Protein AF-A0A839E4F5-F1 (afdb_monomer_lite)

Organism: NCBI:txid355930

pLDDT: mean 84.7, std 12.13, range [38.16, 93.81]

Secondary structure (DSSP, 8-state):
--------EEEEEETTEEEEEEEEETTEEEEEETT-SSEEEEESSHHHHHHHHHHHT-TTPPPPEEEE-

Foldseek 3Di:
DPPCPDFKKKFWAAPVGTQWMWTDDPQFIWTGGPVDPDIDDRHNDPVVNQVVNQVVVDPPGDRTDIDID

Radius of gyration: 12.06 Å; chains: 1; bounding box: 26×24×36 Å

Sequence (69 aa):
MSMTTGTQTWVAAGPAGTVGSIHRDGEGFLVRVRVQSEARGPYPTLEAAKRALHAALGPGAERPDFREH

Structure (mmCIF, N/CA/C/O backbone):
data_AF-A0A839E4F5-F1
#
_entry.id   AF-A0A839E4F5-F1
#
loop_
_atom_site.group_PDB
_atom_site.id
_atom_site.type_symbol
_atom_site.label_atom_id
_atom_site.label_alt_id
_atom_site.label_comp_id
_atom_site.label_asym_id
_atom_site.label_entity_id
_atom_site.label_seq_id
_atom_site.pdbx_PDB_ins_code
_atom_site.Cartn_x
_atom_site.Cartn_y
_atom_site.Cartn_z
_atom_site.occupancy
_atom_site.B_iso_or_equiv
_atom_site.auth_seq_id
_atom_site.auth_comp_id
_atom_site.auth_asym_id
_atom_site.auth_atom_id
_atom_site.pdbx_PDB_model_num
ATOM 1 N N . MET A 1 1 ? -12.078 15.404 24.033 1.00 38.16 1 MET A N 1
ATOM 2 C CA . MET A 1 1 ? -11.017 14.382 23.937 1.00 38.16 1 MET A CA 1
ATOM 3 C C . MET A 1 1 ? -10.488 14.422 22.511 1.00 38.16 1 MET A C 1
ATOM 5 O O . MET A 1 1 ? -11.126 13.863 21.630 1.00 38.16 1 MET A O 1
ATOM 9 N N . SER A 1 2 ? -9.418 15.168 22.241 1.00 41.44 2 SER A N 1
ATOM 10 C CA . SER A 1 2 ? -8.808 15.175 20.907 1.00 41.44 2 SER A CA 1
ATOM 11 C C . SER A 1 2 ? -8.042 13.868 20.758 1.00 41.44 2 SER A C 1
ATOM 13 O O . SER A 1 2 ? -6.934 13.741 21.272 1.00 41.44 2 SER A O 1
ATOM 15 N N . MET A 1 3 ? -8.672 12.857 20.158 1.00 48.19 3 MET A N 1
ATOM 16 C CA . MET A 1 3 ? -7.965 11.654 19.735 1.00 48.19 3 MET A CA 1
ATOM 17 C C . MET A 1 3 ? -7.004 12.097 18.636 1.00 48.19 3 MET A C 1
ATOM 19 O O . MET A 1 3 ? -7.396 12.250 17.483 1.00 48.19 3 MET A O 1
ATOM 23 N N . THR A 1 4 ? -5.757 12.384 19.002 1.00 50.69 4 THR A N 1
ATOM 24 C CA . THR A 1 4 ? -4.667 12.508 18.039 1.00 50.69 4 THR A CA 1
ATOM 25 C C . THR A 1 4 ? -4.424 11.108 17.497 1.00 50.69 4 THR A C 1
ATOM 27 O O . THR A 1 4 ? -3.524 10.399 17.943 1.00 50.69 4 THR A O 1
ATOM 30 N N . THR A 1 5 ? -5.290 10.647 16.597 1.00 58.72 5 THR A N 1
ATOM 31 C CA . THR A 1 5 ? -5.057 9.420 15.850 1.00 58.72 5 THR A CA 1
ATOM 32 C C . THR A 1 5 ? -3.868 9.729 14.956 1.00 58.72 5 THR A C 1
ATOM 34 O O . THR A 1 5 ? -4.012 10.415 13.949 1.00 58.72 5 THR A O 1
ATOM 37 N N . GLY A 1 6 ? -2.670 9.366 15.424 1.00 58.41 6 GLY A N 1
ATOM 38 C CA . GLY A 1 6 ? -1.408 9.756 14.808 1.00 58.41 6 GLY A CA 1
ATOM 39 C C . GLY A 1 6 ? -1.441 9.492 13.309 1.00 58.41 6 GLY A C 1
ATOM 40 O O . GLY A 1 6 ? -1.737 8.376 12.877 1.00 58.41 6 GLY A O 1
ATOM 41 N N . THR A 1 7 ? -1.162 10.528 12.522 1.00 71.19 7 THR A N 1
ATOM 42 C CA . THR A 1 7 ? -1.025 10.441 11.068 1.00 71.19 7 THR A CA 1
ATOM 43 C C . THR A 1 7 ? 0.268 9.696 10.747 1.00 71.19 7 THR A C 1
ATOM 45 O O . THR A 1 7 ? 1.283 10.299 10.413 1.00 71.19 7 THR A O 1
ATOM 48 N N . GLN A 1 8 ? 0.258 8.379 10.930 1.00 87.50 8 GLN A N 1
ATOM 49 C CA . GLN A 1 8 ? 1.392 7.506 10.648 1.00 87.50 8 GLN A CA 1
ATOM 50 C C . GLN A 1 8 ? 1.437 7.251 9.145 1.00 87.50 8 GLN A C 1
ATOM 52 O O . GLN A 1 8 ? 0.408 6.951 8.531 1.00 87.50 8 GLN A O 1
ATOM 57 N N . THR A 1 9 ? 2.610 7.415 8.541 1.00 90.56 9 THR A N 1
ATOM 58 C CA . THR A 1 9 ? 2.789 7.232 7.101 1.00 90.56 9 THR A CA 1
ATOM 59 C C . THR A 1 9 ? 3.882 6.204 6.847 1.00 90.56 9 THR A C 1
ATOM 61 O O . THR A 1 9 ? 4.928 6.215 7.483 1.00 90.56 9 THR A O 1
ATOM 64 N N . TRP A 1 10 ? 3.655 5.314 5.885 1.00 93.69 10 TRP A N 1
ATOM 65 C CA . TRP A 1 10 ? 4.658 4.374 5.399 1.00 93.69 10 TRP A CA 1
ATOM 66 C C . TRP A 1 10 ? 4.973 4.687 3.948 1.00 93.69 10 TRP A C 1
ATOM 68 O O . TRP A 1 10 ? 4.090 4.687 3.095 1.00 93.69 10 TRP A O 1
ATOM 78 N N . VAL A 1 11 ? 6.238 4.931 3.650 1.00 92.81 11 VAL A N 1
ATOM 79 C CA . VAL A 1 11 ? 6.727 5.164 2.296 1.00 92.81 11 VAL A CA 1
ATOM 80 C C . VAL A 1 11 ? 7.118 3.826 1.683 1.00 92.81 11 VAL A C 1
ATOM 82 O O . VAL A 1 11 ? 7.884 3.073 2.279 1.00 92.81 11 VAL A O 1
ATOM 85 N N . ALA A 1 12 ? 6.596 3.534 0.494 1.00 92.69 12 ALA A N 1
ATOM 86 C CA . ALA A 1 12 ? 6.984 2.378 -0.301 1.00 92.69 12 ALA A CA 1
ATOM 87 C C . ALA A 1 12 ? 8.121 2.773 -1.253 1.00 92.69 12 ALA A C 1
ATOM 89 O O . ALA A 1 12 ? 7.913 3.532 -2.206 1.00 92.69 12 ALA A O 1
ATOM 90 N N . ALA A 1 13 ? 9.319 2.258 -0.992 1.00 90.50 13 ALA A N 1
ATOM 91 C CA . ALA A 1 13 ? 10.508 2.441 -1.810 1.00 90.50 13 ALA A CA 1
ATOM 92 C C . ALA A 1 13 ? 10.743 1.196 -2.675 1.00 90.50 13 ALA A C 1
ATOM 94 O O . ALA A 1 13 ? 10.849 0.086 -2.162 1.00 90.50 13 ALA A O 1
ATOM 95 N N . GLY A 1 14 ? 10.799 1.383 -3.990 1.00 87.38 14 GLY A N 1
ATOM 96 C CA . GLY A 1 14 ? 11.249 0.370 -4.940 1.00 87.38 14 GLY A CA 1
ATOM 97 C C . GLY A 1 14 ? 12.686 0.633 -5.413 1.00 87.38 14 GLY A C 1
ATOM 98 O O . GLY A 1 14 ? 13.293 1.632 -5.016 1.00 87.38 14 GLY A O 1
ATOM 99 N N . PRO A 1 15 ? 13.214 -0.202 -6.326 1.00 78.81 15 PRO A N 1
ATOM 100 C CA . PRO A 1 15 ? 14.596 -0.106 -6.813 1.00 78.81 15 PRO A CA 1
ATOM 101 C C . PRO A 1 15 ? 14.948 1.253 -7.435 1.00 78.81 15 PRO A C 1
ATOM 103 O O . PRO A 1 15 ? 16.074 1.725 -7.323 1.00 78.81 15 PRO A O 1
ATOM 106 N N . ALA A 1 16 ? 13.969 1.902 -8.074 1.00 81.56 16 ALA A N 1
ATOM 107 C CA . ALA A 1 16 ? 14.117 3.208 -8.719 1.00 81.56 16 ALA A CA 1
ATOM 108 C C . ALA A 1 16 ? 13.715 4.397 -7.817 1.00 81.56 16 ALA A C 1
ATOM 110 O O .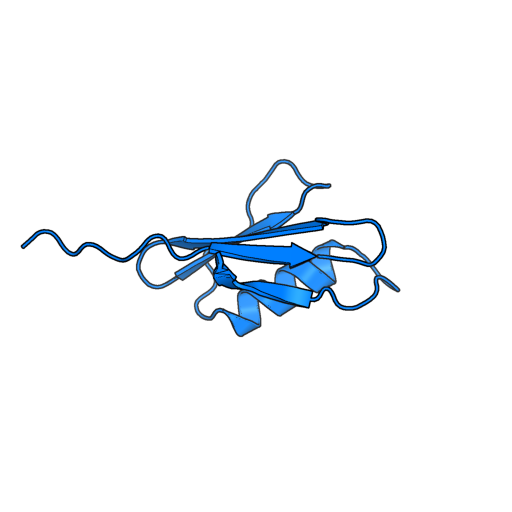 ALA A 1 16 ? 13.679 5.538 -8.278 1.00 81.56 16 ALA A O 1
ATOM 111 N N . GLY A 1 17 ? 13.381 4.150 -6.545 1.00 85.81 17 GLY A N 1
ATOM 112 C CA . GLY A 1 17 ? 12.937 5.161 -5.583 1.00 85.81 17 GLY A CA 1
ATOM 113 C C . GLY A 1 17 ? 11.484 4.986 -5.138 1.00 85.81 17 GLY A C 1
ATOM 114 O O . GLY A 1 17 ? 10.904 3.907 -5.238 1.00 85.81 17 GLY A O 1
ATOM 115 N N . THR A 1 18 ? 10.881 6.050 -4.605 1.00 90.19 18 THR A N 1
ATOM 116 C CA . THR A 1 18 ? 9.531 5.991 -4.025 1.00 90.19 18 THR A CA 1
ATOM 117 C C . THR A 1 18 ? 8.463 5.690 -5.075 1.00 90.19 18 THR A C 1
ATOM 119 O O . THR A 1 18 ? 8.235 6.483 -5.997 1.00 90.19 18 THR A O 1
ATOM 122 N N . VAL A 1 19 ? 7.768 4.568 -4.884 1.00 91.25 19 VAL A N 1
ATOM 123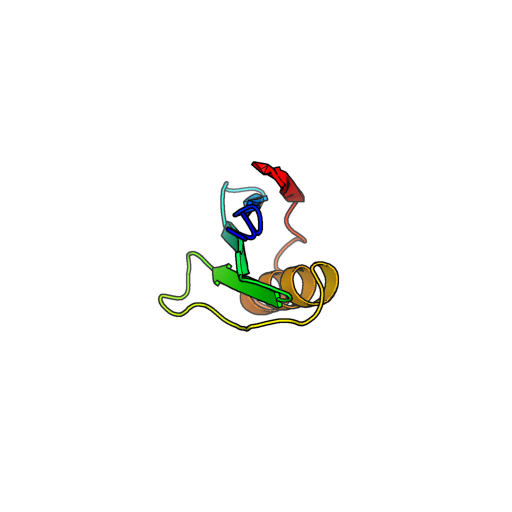 C CA . VAL A 1 19 ? 6.687 4.075 -5.751 1.00 91.25 19 VAL A CA 1
ATOM 124 C C . VAL A 1 19 ? 5.292 4.368 -5.185 1.00 91.25 19 VAL A C 1
ATOM 126 O O . VAL A 1 19 ? 4.312 4.390 -5.931 1.00 91.25 19 VAL A O 1
ATOM 129 N N . GLY A 1 20 ? 5.186 4.667 -3.888 1.00 91.88 20 GLY A N 1
ATOM 130 C CA . GLY A 1 20 ? 3.934 5.081 -3.258 1.00 91.88 20 GLY A CA 1
ATOM 131 C C . GLY A 1 20 ? 4.063 5.337 -1.759 1.00 91.88 20 GLY A C 1
ATOM 132 O O . GLY A 1 20 ? 5.157 5.296 -1.197 1.00 91.88 20 GLY A O 1
ATOM 133 N N . SER A 1 21 ? 2.932 5.592 -1.114 1.00 92.88 21 SER A N 1
ATOM 134 C CA . SER A 1 21 ? 2.809 5.793 0.326 1.00 92.88 21 SER A CA 1
ATOM 135 C C . SER A 1 21 ? 1.518 5.174 0.862 1.00 92.88 21 SER A C 1
ATOM 137 O O . SER A 1 21 ? 0.540 4.988 0.139 1.00 92.88 21 SER A O 1
ATOM 139 N N . ILE A 1 22 ? 1.516 4.844 2.146 1.00 93.62 22 ILE A N 1
ATOM 140 C CA . ILE A 1 22 ? 0.351 4.402 2.904 1.00 93.62 22 ILE A CA 1
ATOM 141 C C . ILE A 1 22 ? 0.168 5.393 4.043 1.00 93.62 22 ILE A C 1
ATOM 143 O O . ILE A 1 22 ? 1.115 5.655 4.774 1.00 93.62 22 ILE A O 1
ATOM 147 N N . HIS A 1 23 ? -1.031 5.927 4.204 1.00 91.00 23 HIS A N 1
ATOM 148 C CA . HIS A 1 23 ? -1.379 6.854 5.270 1.00 91.00 23 HIS A CA 1
ATOM 149 C C . HIS A 1 23 ? -2.367 6.178 6.210 1.00 91.00 23 HIS A C 1
ATOM 151 O O . HIS A 1 23 ? -3.327 5.558 5.752 1.00 91.00 23 HIS A O 1
ATOM 157 N N . ARG A 1 24 ? -2.149 6.291 7.517 1.00 88.94 24 ARG A N 1
ATOM 158 C CA . ARG A 1 24 ? -3.156 5.919 8.506 1.00 88.94 24 ARG A CA 1
ATOM 159 C C . ARG A 1 24 ? -4.264 6.965 8.501 1.00 88.94 24 ARG A C 1
ATOM 161 O O . ARG A 1 24 ? -3.984 8.151 8.662 1.00 88.94 24 ARG A O 1
ATOM 168 N N . ASP A 1 25 ? -5.497 6.509 8.343 1.00 86.94 25 ASP A N 1
ATOM 169 C CA . ASP A 1 25 ? -6.692 7.344 8.367 1.00 86.94 25 ASP A CA 1
ATOM 170 C C . ASP A 1 25 ? -7.694 6.746 9.358 1.00 86.94 25 ASP A C 1
ATOM 172 O O . ASP A 1 25 ? -8.340 5.731 9.089 1.00 86.94 25 ASP A O 1
ATOM 176 N N . GLY A 1 26 ? -7.745 7.320 10.563 1.00 86.00 26 GLY A N 1
ATOM 177 C CA . GLY A 1 26 ? -8.548 6.786 11.661 1.00 86.00 26 GLY A CA 1
ATOM 178 C C . GLY A 1 26 ? -8.143 5.355 12.046 1.00 86.00 26 GLY A C 1
ATOM 179 O O . GLY A 1 26 ? -7.013 5.093 12.477 1.00 86.00 26 GLY A O 1
ATOM 180 N N . GLU A 1 27 ? -9.087 4.427 11.892 1.00 84.69 27 GLU A N 1
ATOM 181 C CA . GLU A 1 27 ? -8.891 2.990 12.134 1.00 84.69 27 GLU A CA 1
ATOM 182 C C . GLU A 1 27 ? -8.380 2.230 10.899 1.00 84.69 27 GLU A C 1
ATOM 184 O O . GLU A 1 27 ? -8.066 1.045 10.992 1.00 84.69 27 GLU A O 1
ATOM 189 N N . GLY A 1 28 ? -8.280 2.899 9.748 1.00 90.25 28 GLY A N 1
ATOM 190 C CA . GLY A 1 28 ? -7.905 2.297 8.476 1.00 90.25 28 GLY A CA 1
ATOM 191 C C . GLY A 1 28 ? -6.621 2.855 7.866 1.00 90.25 28 GLY A C 1
ATOM 192 O O . GLY A 1 28 ? -5.878 3.640 8.461 1.00 90.25 28 GLY A O 1
ATOM 193 N N . PHE A 1 29 ? -6.360 2.414 6.637 1.00 92.06 29 PHE A N 1
ATOM 194 C CA . PHE A 1 29 ? -5.162 2.748 5.874 1.00 92.06 29 PHE A CA 1
ATOM 195 C C . PHE A 1 29 ? -5.519 3.128 4.436 1.00 92.06 29 PHE A C 1
ATOM 197 O O . PHE A 1 29 ? -6.182 2.367 3.731 1.00 92.06 29 PHE A O 1
ATOM 204 N N . LEU A 1 30 ? -5.039 4.276 3.971 1.00 92.69 30 LEU A N 1
ATOM 205 C CA . LEU A 1 30 ? -5.184 4.753 2.600 1.00 92.69 30 LEU A CA 1
ATOM 206 C C . LEU A 1 30 ? -3.875 4.557 1.842 1.00 92.69 30 LEU A C 1
ATOM 208 O O . LEU A 1 30 ? -2.814 4.976 2.288 1.00 92.69 30 LEU A O 1
ATOM 212 N N . VAL A 1 31 ? -3.945 3.936 0.674 1.00 93.19 31 VAL A N 1
ATOM 213 C CA . VAL A 1 31 ? -2.805 3.677 -0.208 1.00 93.19 31 VAL A CA 1
ATOM 214 C C . VAL A 1 31 ? -2.788 4.716 -1.314 1.00 93.19 31 VAL A C 1
ATOM 216 O O . VAL A 1 31 ? -3.755 4.833 -2.056 1.00 93.19 31 VAL A O 1
ATOM 219 N N . ARG A 1 32 ? -1.677 5.416 -1.505 1.00 91.44 32 ARG A N 1
ATOM 220 C CA . ARG A 1 32 ? -1.462 6.304 -2.647 1.00 91.44 32 ARG A CA 1
ATOM 221 C C . ARG A 1 32 ? -0.283 5.789 -3.460 1.00 91.44 32 ARG A C 1
ATOM 223 O O . ARG A 1 32 ? 0.833 5.688 -2.963 1.00 91.44 32 ARG A O 1
ATOM 230 N N . VAL A 1 33 ? -0.524 5.449 -4.719 1.00 89.75 33 VAL A N 1
ATOM 231 C CA . VAL A 1 33 ? 0.523 4.949 -5.619 1.00 89.75 33 VAL A CA 1
ATOM 232 C C . VAL A 1 33 ?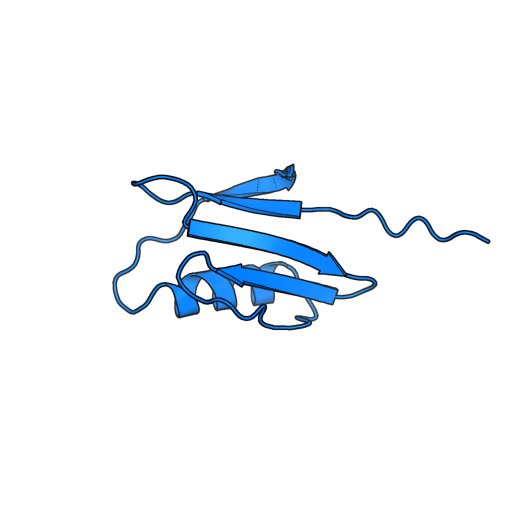 0.944 6.082 -6.531 1.00 89.75 33 VAL A C 1
ATOM 234 O O . VAL A 1 33 ? 0.092 6.771 -7.065 1.00 89.75 33 VAL A O 1
ATOM 237 N N . ARG A 1 34 ? 2.242 6.284 -6.758 1.00 84.88 34 ARG A N 1
ATOM 238 C CA . ARG A 1 34 ? 2.715 7.429 -7.552 1.00 84.88 34 ARG A CA 1
ATOM 239 C C . ARG A 1 34 ? 2.176 7.436 -8.986 1.00 84.88 34 ARG A C 1
ATOM 241 O O . ARG A 1 34 ? 1.949 8.500 -9.549 1.00 84.88 34 ARG A O 1
ATOM 248 N N . VAL A 1 35 ? 1.978 6.252 -9.562 1.00 78.31 35 VAL A N 1
ATOM 249 C CA . VAL A 1 35 ? 1.458 6.080 -10.928 1.00 78.31 35 VAL A CA 1
ATOM 250 C C . VAL A 1 35 ? -0.066 6.233 -11.027 1.00 78.31 35 VAL A C 1
ATOM 252 O O . VAL A 1 35 ? -0.599 6.218 -12.130 1.00 78.31 35 VAL A O 1
ATOM 255 N N . GLN A 1 36 ? -0.778 6.377 -9.903 1.00 79.62 36 GLN A N 1
ATOM 256 C CA . GLN A 1 36 ? -2.232 6.541 -9.862 1.00 79.62 36 GLN A CA 1
ATOM 257 C C . GLN A 1 36 ? -2.602 7.803 -9.084 1.00 79.62 36 GLN A C 1
ATOM 259 O O . GLN A 1 36 ? -2.174 8.008 -7.954 1.00 79.62 36 GLN A O 1
ATOM 264 N N . SER A 1 37 ? -3.432 8.656 -9.676 1.00 76.06 37 SER A N 1
ATOM 265 C CA . SER A 1 37 ? -3.845 9.905 -9.026 1.00 76.06 37 SER A CA 1
ATOM 266 C C . SER A 1 37 ? -4.781 9.676 -7.831 1.00 76.06 37 SER A C 1
ATOM 268 O O . SER A 1 37 ? -4.795 10.484 -6.903 1.00 76.06 37 SER A O 1
ATOM 270 N N . GLU A 1 38 ? -5.533 8.572 -7.822 1.00 83.06 38 GLU A N 1
ATOM 271 C CA . GLU A 1 38 ? -6.466 8.228 -6.747 1.00 83.06 38 GLU A CA 1
ATOM 272 C C . GLU A 1 38 ? -5.821 7.414 -5.621 1.00 83.06 38 GLU A C 1
ATOM 274 O O . GLU A 1 38 ? -5.034 6.487 -5.841 1.00 83.06 38 GLU A O 1
ATOM 279 N N . ALA A 1 39 ? -6.206 7.749 -4.387 1.00 83.31 39 ALA A N 1
ATOM 280 C CA . ALA A 1 39 ? -5.907 6.928 -3.224 1.00 83.31 39 ALA A CA 1
ATOM 281 C C . ALA A 1 39 ? -6.881 5.740 -3.159 1.00 83.31 39 ALA A C 1
ATOM 283 O O . ALA A 1 39 ? -8.078 5.892 -3.376 1.00 83.31 39 ALA A O 1
ATOM 284 N N . ARG A 1 40 ? -6.369 4.554 -2.835 1.00 89.31 40 ARG A N 1
ATOM 285 C CA . ARG A 1 40 ? -7.141 3.321 -2.655 1.00 89.31 40 ARG A CA 1
ATOM 286 C C . ARG A 1 40 ? -7.359 3.053 -1.166 1.00 89.31 40 ARG A C 1
ATOM 288 O O . ARG A 1 40 ? -6.423 3.199 -0.382 1.00 89.31 40 ARG A O 1
ATOM 295 N N . GLY A 1 41 ? -8.543 2.582 -0.788 1.00 88.25 41 GLY A N 1
ATOM 296 C CA . GLY A 1 41 ? -8.887 2.237 0.596 1.00 88.25 41 GLY A CA 1
ATOM 297 C C . GLY A 1 41 ? -10.234 2.833 1.030 1.00 88.25 41 GLY A C 1
ATOM 298 O O . GLY A 1 41 ? -11.010 3.224 0.158 1.00 88.25 41 GLY A O 1
ATOM 299 N N . PRO A 1 42 ? -10.509 2.907 2.349 1.00 90.81 42 PRO A N 1
ATOM 300 C CA . PRO A 1 42 ? -9.628 2.516 3.454 1.00 90.81 42 PRO A CA 1
ATOM 301 C C . PRO A 1 42 ? -9.503 0.995 3.604 1.00 90.81 42 PRO A C 1
ATOM 303 O O . PRO A 1 42 ? -10.478 0.251 3.533 1.00 90.81 42 PRO A O 1
ATOM 306 N N . TYR A 1 43 ? -8.279 0.525 3.825 1.00 91.88 43 TYR A N 1
ATOM 307 C CA . TYR A 1 43 ? -7.994 -0.862 4.178 1.00 91.88 43 TYR A CA 1
ATOM 308 C C . TYR A 1 43 ? -8.054 -1.039 5.697 1.00 91.88 43 TYR A C 1
ATOM 310 O O . TYR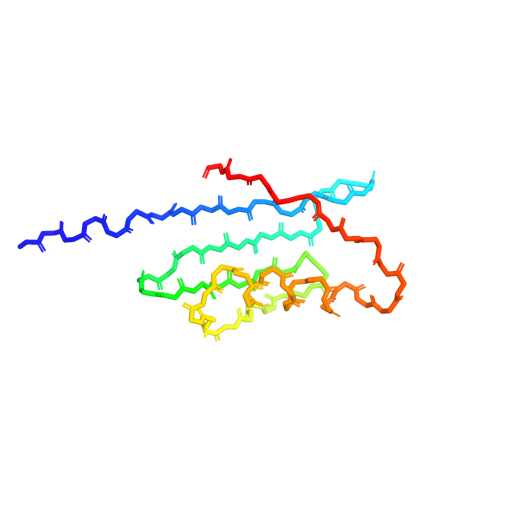 A 1 43 ? -7.590 -0.159 6.418 1.00 91.88 43 TYR A O 1
ATOM 318 N N . PRO A 1 44 ? -8.553 -2.182 6.197 1.00 90.81 44 PRO A N 1
ATOM 319 C CA . PRO A 1 44 ? -8.682 -2.420 7.635 1.00 90.81 44 PRO A CA 1
ATOM 320 C C . PRO A 1 44 ? -7.340 -2.704 8.325 1.00 90.81 44 PRO A C 1
ATOM 322 O O . PRO A 1 44 ? -7.237 -2.607 9.542 1.00 90.81 44 PRO A O 1
ATOM 325 N N . THR A 1 45 ? -6.302 -3.091 7.574 1.00 91.88 45 THR A N 1
ATOM 326 C CA . THR A 1 45 ? -4.979 -3.410 8.126 1.00 91.88 45 THR A CA 1
ATOM 327 C C . THR A 1 45 ? -3.855 -2.886 7.241 1.00 91.88 45 THR A C 1
ATOM 329 O O . THR A 1 45 ? -3.988 -2.800 6.015 1.00 91.88 45 THR A O 1
ATOM 332 N N . LEU A 1 46 ? -2.708 -2.601 7.863 1.00 90.56 46 LEU A N 1
ATOM 333 C CA . LEU A 1 46 ? -1.500 -2.177 7.159 1.00 90.56 46 LEU A CA 1
ATOM 334 C C . LEU A 1 46 ? -1.041 -3.228 6.138 1.00 90.56 46 LEU A C 1
ATOM 336 O O . LEU A 1 46 ? -0.638 -2.885 5.032 1.00 90.56 46 LEU A O 1
ATOM 340 N N . GLU A 1 47 ? -1.130 -4.516 6.470 1.00 92.56 47 GLU A N 1
ATOM 341 C CA . GLU A 1 47 ? -0.733 -5.595 5.558 1.00 92.56 47 GLU A CA 1
ATOM 342 C C . GLU A 1 47 ? -1.638 -5.674 4.318 1.00 92.56 47 GLU A C 1
ATOM 344 O O . GLU A 1 47 ? -1.138 -5.889 3.211 1.00 92.56 47 GLU A O 1
ATOM 349 N N . ALA A 1 48 ? -2.949 -5.441 4.467 1.00 93.81 48 ALA A N 1
ATOM 350 C CA . ALA A 1 48 ? -3.860 -5.337 3.327 1.00 93.81 48 ALA A CA 1
ATOM 351 C C . ALA A 1 48 ? -3.501 -4.136 2.438 1.00 93.81 48 ALA A C 1
ATOM 353 O O . ALA A 1 48 ? -3.425 -4.278 1.217 1.00 93.81 48 ALA A O 1
ATOM 354 N N . ALA A 1 49 ? -3.184 -2.991 3.049 1.00 93.44 49 ALA A N 1
ATOM 355 C CA . ALA A 1 49 ? -2.724 -1.805 2.333 1.00 93.44 49 ALA A CA 1
ATOM 356 C C . ALA A 1 49 ? -1.403 -2.050 1.576 1.00 93.44 49 ALA A C 1
ATOM 358 O O . ALA A 1 49 ? -1.299 -1.713 0.398 1.00 93.44 49 ALA A O 1
ATOM 359 N N . LYS A 1 50 ? -0.412 -2.706 2.196 1.00 92.38 50 LYS A N 1
ATOM 360 C CA . LYS A 1 50 ? 0.865 -3.065 1.546 1.00 92.38 50 LYS A CA 1
ATOM 361 C C . LYS A 1 50 ? 0.663 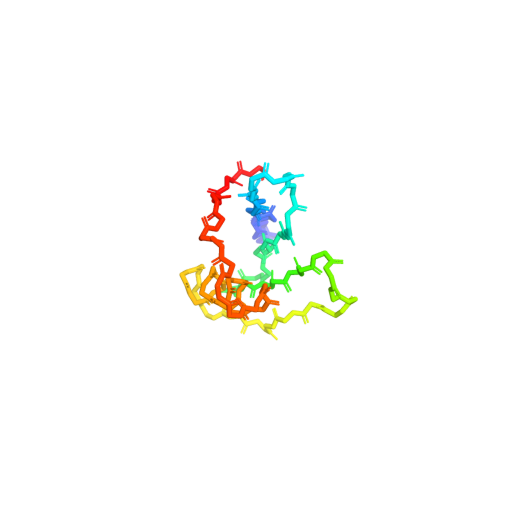-3.986 0.345 1.00 92.38 50 LYS A C 1
ATOM 363 O O . LYS A 1 50 ? 1.238 -3.746 -0.716 1.00 92.38 50 LYS A O 1
ATOM 368 N N . ARG A 1 51 ? -0.174 -5.020 0.490 1.00 92.06 51 ARG A N 1
ATOM 369 C CA . ARG A 1 51 ? -0.519 -5.934 -0.612 1.00 92.06 51 ARG A CA 1
ATOM 370 C C . ARG A 1 51 ? -1.225 -5.202 -1.747 1.00 92.06 51 ARG A C 1
ATOM 372 O O . ARG A 1 51 ? -0.886 -5.423 -2.905 1.00 92.06 51 ARG A O 1
ATOM 379 N N . ALA A 1 52 ? -2.165 -4.316 -1.425 1.00 91.81 52 ALA A N 1
ATOM 380 C CA . ALA A 1 52 ? -2.859 -3.514 -2.422 1.00 91.81 52 ALA A CA 1
ATOM 381 C C . ALA A 1 52 ? -1.918 -2.548 -3.155 1.00 91.81 52 ALA A C 1
ATOM 383 O O . ALA A 1 52 ? -2.032 -2.408 -4.371 1.00 91.81 52 ALA A O 1
ATOM 384 N N . LEU A 1 53 ? -0.971 -1.924 -2.442 1.00 91.06 53 LEU A N 1
ATOM 385 C CA . LEU A 1 53 ? 0.062 -1.085 -3.048 1.00 91.06 53 LEU A CA 1
ATOM 386 C C . LEU A 1 53 ? 0.908 -1.904 -4.023 1.00 91.06 53 LEU A C 1
ATOM 388 O O . LEU A 1 53 ? 1.063 -1.494 -5.166 1.00 91.06 53 LEU A O 1
ATOM 392 N N . HIS A 1 54 ? 1.398 -3.075 -3.607 1.00 89.81 54 HIS A N 1
ATOM 393 C CA . HIS A 1 54 ? 2.200 -3.950 -4.467 1.00 89.81 54 HIS A CA 1
ATOM 394 C C . HIS A 1 54 ? 1.423 -4.421 -5.702 1.00 89.81 54 HIS A C 1
ATOM 396 O O . HIS A 1 54 ? 1.921 -4.291 -6.815 1.00 89.81 54 HIS A O 1
ATOM 402 N N . ALA A 1 55 ? 0.175 -4.868 -5.537 1.00 89.62 55 ALA A N 1
ATOM 403 C CA . ALA A 1 55 ? -0.683 -5.263 -6.656 1.00 89.62 55 ALA A CA 1
ATOM 404 C C . ALA A 1 55 ? -0.928 -4.110 -7.647 1.00 89.62 55 ALA A C 1
ATOM 406 O O . ALA A 1 55 ? -1.007 -4.326 -8.855 1.00 89.62 55 ALA A O 1
ATOM 407 N N . ALA A 1 56 ? -1.014 -2.877 -7.145 1.00 88.75 56 ALA A N 1
ATOM 408 C CA . ALA A 1 56 ? -1.203 -1.676 -7.946 1.00 88.75 56 ALA A CA 1
ATOM 409 C C . ALA A 1 56 ? 0.049 -1.236 -8.732 1.00 88.75 56 ALA A C 1
ATOM 411 O O . ALA A 1 56 ? -0.092 -0.431 -9.653 1.00 88.75 56 ALA A O 1
ATOM 412 N N . LEU A 1 57 ? 1.242 -1.754 -8.407 1.00 86.62 57 LEU A N 1
ATOM 413 C CA . LEU A 1 57 ? 2.463 -1.553 -9.204 1.00 86.62 57 LEU A CA 1
ATOM 414 C C . LEU A 1 57 ? 2.477 -2.401 -10.484 1.00 86.62 57 LEU A C 1
ATOM 416 O O . LEU A 1 57 ? 3.222 -2.090 -11.409 1.00 86.62 57 LEU A O 1
ATOM 420 N N . GLY A 1 58 ? 1.636 -3.433 -10.553 1.00 84.88 58 GLY A N 1
ATOM 421 C CA . GLY A 1 58 ? 1.498 -4.302 -11.714 1.00 84.88 58 GLY A CA 1
ATOM 422 C C . GLY A 1 58 ? 2.245 -5.637 -11.595 1.00 84.88 58 GLY A C 1
ATOM 423 O O . GLY A 1 58 ? 3.036 -5.858 -10.672 1.00 84.88 58 GLY A O 1
ATOM 424 N N . PRO A 1 59 ? 1.966 -6.571 -12.519 1.00 81.25 59 PRO A N 1
ATOM 425 C CA . PRO A 1 59 ? 2.569 -7.899 -12.519 1.00 81.25 59 PRO A CA 1
ATOM 426 C C . PRO A 1 59 ? 4.080 -7.815 -12.771 1.00 81.25 59 PRO A C 1
ATOM 428 O O . PRO A 1 59 ? 4.528 -7.126 -13.683 1.00 81.25 59 PRO A O 1
ATOM 431 N N . GLY A 1 60 ? 4.867 -8.527 -11.961 1.00 81.50 60 GLY A N 1
ATOM 432 C CA . GLY A 1 60 ? 6.332 -8.535 -12.057 1.00 81.50 60 GLY A CA 1
ATOM 433 C C . GLY A 1 60 ? 7.029 -7.368 -11.352 1.00 81.50 60 GLY A C 1
ATOM 434 O O . GLY A 1 60 ? 8.256 -7.344 -11.314 1.00 81.50 60 GLY A O 1
ATOM 435 N N . ALA A 1 61 ? 6.280 -6.434 -10.755 1.00 82.75 61 ALA A N 1
ATOM 436 C CA . ALA A 1 61 ? 6.869 -5.423 -9.889 1.00 82.75 61 ALA A CA 1
ATOM 437 C C . ALA A 1 61 ? 7.518 -6.087 -8.668 1.00 82.75 61 ALA A C 1
ATOM 439 O O . ALA A 1 61 ? 6.900 -6.915 -7.986 1.00 82.75 61 ALA A O 1
ATOM 440 N N . GLU A 1 62 ? 8.758 -5.702 -8.378 1.00 84.69 62 GLU A N 1
ATOM 441 C CA . GLU A 1 62 ? 9.427 -6.127 -7.156 1.00 84.69 62 GLU A CA 1
ATOM 442 C C . GLU A 1 62 ? 8.661 -5.611 -5.933 1.00 84.69 62 GLU A C 1
ATOM 444 O O . GLU A 1 62 ? 8.005 -4.563 -5.969 1.00 84.69 62 GLU A O 1
ATOM 449 N N . ARG A 1 63 ? 8.700 -6.383 -4.848 1.00 85.12 63 ARG A N 1
ATOM 450 C CA . ARG A 1 63 ? 8.018 -6.016 -3.613 1.00 85.12 63 ARG A CA 1
ATOM 451 C C . ARG A 1 63 ? 8.733 -4.806 -2.998 1.00 85.12 63 ARG A C 1
ATOM 453 O O . ARG A 1 63 ? 9.904 -4.934 -2.659 1.00 85.12 63 ARG A O 1
ATOM 460 N N . PRO A 1 64 ? 8.053 -3.660 -2.827 1.00 89.44 64 PRO A N 1
ATOM 461 C CA . PRO A 1 64 ? 8.693 -2.473 -2.283 1.00 89.44 64 PRO A CA 1
ATOM 462 C C . PRO A 1 64 ? 8.989 -2.630 -0.789 1.00 89.44 64 PRO A C 1
ATOM 464 O O . PRO A 1 64 ? 8.252 -3.297 -0.054 1.00 89.44 64 PRO A O 1
ATOM 467 N N . ASP A 1 65 ? 10.037 -1.951 -0.340 1.00 90.81 65 ASP A N 1
ATOM 468 C CA . ASP A 1 65 ? 10.349 -1.772 1.070 1.00 90.81 65 ASP A CA 1
ATOM 469 C C . ASP A 1 65 ? 9.457 -0.685 1.661 1.00 90.81 65 ASP A C 1
ATOM 471 O O . ASP A 1 65 ? 9.400 0.441 1.166 1.00 90.81 65 ASP A O 1
ATOM 475 N N . PHE A 1 66 ? 8.763 -1.016 2.745 1.00 91.19 66 PHE A N 1
ATOM 476 C CA . PHE A 1 66 ? 7.895 -0.079 3.446 1.00 91.19 66 PHE A CA 1
ATOM 477 C C . PHE A 1 66 ? 8.621 0.462 4.671 1.00 91.19 66 PHE A C 1
ATOM 479 O O . PHE A 1 66 ? 8.892 -0.290 5.607 1.00 91.19 66 PHE A O 1
ATOM 486 N N . ARG A 1 67 ? 8.910 1.764 4.679 1.00 88.81 67 ARG A N 1
ATOM 487 C CA . ARG A 1 67 ? 9.534 2.451 5.816 1.00 88.81 67 ARG A CA 1
ATOM 488 C C . ARG A 1 67 ? 8.565 3.436 6.439 1.00 88.81 67 ARG A C 1
ATOM 490 O O . ARG A 1 67 ? 7.955 4.229 5.731 1.00 88.81 67 ARG A O 1
ATOM 497 N N . GLU A 1 68 ? 8.427 3.361 7.752 1.00 90.06 68 GLU A N 1
ATOM 498 C CA . GLU A 1 68 ? 7.641 4.316 8.527 1.00 90.06 6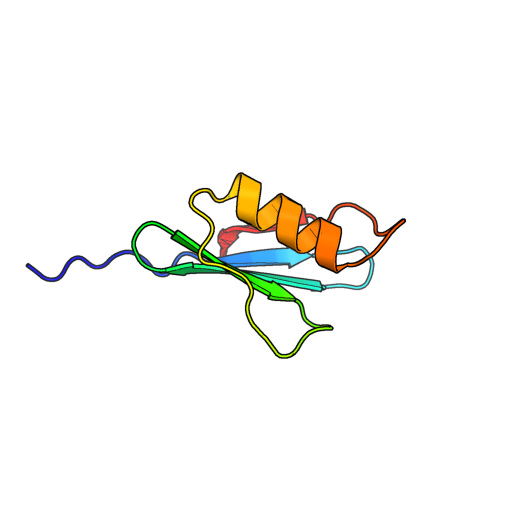8 GLU A CA 1
ATOM 499 C C . GLU A 1 68 ? 8.364 5.664 8.611 1.00 90.06 68 GLU A C 1
ATOM 501 O O . GLU A 1 68 ? 9.586 5.690 8.776 1.00 90.06 68 GLU A O 1
ATOM 506 N N . HIS A 1 69 ? 7.612 6.753 8.453 1.00 78.00 69 HIS A N 1
ATOM 507 C CA . HIS A 1 69 ? 8.099 8.130 8.460 1.00 78.00 69 HIS A CA 1
ATOM 508 C C . HIS A 1 69 ? 7.177 9.032 9.289 1.00 78.00 69 HIS A C 1
ATOM 510 O O . HIS A 1 69 ? 5.949 8.773 9.307 1.00 78.00 69 HIS A O 1
#